Protein AF-A0A9W3CQQ5-F1 (afdb_monomer)

Foldseek 3Di:
DDDLVDAAEEEEQDDDPCCVPPVVVVVVVVCVVVVHHYHYPVVQVPHDPVVVLVSLLSHQEYEYEDDLRCLVDLSSLVVLLSNLVCCVVVSHNYYAYEDEQHDLCCQQVVDDSSVVSLVVVVVVDDPVSSVSSNCSSNRRSVDDYHYDHDPPDD

Radius of gyration: 15.52 Å; Cα contacts (8 Å, |Δi|>4): 228; chains: 1; bounding box: 47×29×46 Å

InterPro domains:
  IPR000157 Toll/interleukin-1 receptor homology (TIR) domain [PF01582] (9-150)
  IPR000157 Toll/interleukin-1 receptor homology (TIR) domain [PS50104] (6-154)
  IPR000157 Toll/interleukin-1 receptor homology (TIR) domain [SM00255] (7-143)
  IPR035897 Toll/interleukin-1 receptor homology (TIR) domain superfamily [G3DSA:3.40.50.10140] (2-153)
  IPR035897 Toll/interleukin-1 receptor homology (TIR) domain superfamily [SSF52200] (5-145)

Secondary structure (DSSP, 8-state):
---GGGS-EEEEEE--HHIIIIIHHHHHHHHHHTT-EEEEGGGGTT--HHHHHHHHHH-SEEEEEE-GGGGG-HHHHHHHHHHHHHHHTTSSSEEEEEEESS-HHHHHHT-HHHHHHHHHHHHHS-HHHHHHHHHHHHHHHHS--EEE-PPPP-

Nearest PDB structures (foldseek):
  4c6r-assembly4_D  TM=9.022E-01  e=1.056E-13  Arabidopsis thaliana
  7xoz-assembly1_A  TM=8.843E-01  e=9.037E-12  Arabidopsis thaliana
  3jrn-assembly1_A  TM=9.337E-01  e=1.827E-10  Arabidopsis thaliana
  3ozi-assembly1_A  TM=9.040E-01  e=1.063E-10  Linum usitatissimum
  7x5l-assembly1_D  TM=8.722E-01  e=3.692E-09  Linum usitatissimum

Solvent-accessible surface area (backbone atoms only — not comparable to full-atom values): 8490 Å² total; per-residue (Å²): 134,81,73,81,88,75,50,57,35,37,28,41,48,59,44,47,70,67,43,60,74,55,54,45,56,56,52,52,48,57,41,42,75,68,59,29,46,76,46,42,62,79,80,44,76,92,57,58,73,72,56,57,54,46,50,52,61,67,10,50,35,35,39,38,43,44,33,70,46,29,75,77,35,72,62,54,40,53,50,39,36,50,51,46,52,30,47,76,65,67,53,22,80,47,62,41,30,31,26,44,71,42,58,65,64,26,53,43,69,51,30,71,77,47,13,56,55,49,52,57,50,54,78,74,46,58,68,71,58,49,51,45,36,55,51,22,44,30,56,52,56,68,43,75,60,49,75,45,70,78,76,82,80,129

Sequence (154 aa):
MGNSKNRPQVFINFRGKDERQKLLPHLKHHLKDRNTNVFTDDDAVGEPLKNLFKHIRRSRIVIVIFSINYLESEWCLDELVEIRKCLETEKIDFAIPIFYKVKTSHVKQQSGNFGKKFVALQKKHRSSRIRRWKKALRYVAKSIGLTYKKRRSW

Mean predicted aligned error: 6.1 Å

Organism: Raphanus sativus (NCBI:txid3726)

pLDDT: mean 86.0, std 14.25, range [38.31, 98.25]

Structure (mmCIF, N/CA/C/O backbone):
data_AF-A0A9W3CQQ5-F1
#
_entry.id   AF-A0A9W3CQQ5-F1
#
loop_
_atom_site.group_PDB
_atom_site.id
_atom_site.type_symbol
_atom_site.label_atom_id
_atom_site.label_alt_id
_atom_site.label_comp_id
_atom_site.label_asym_id
_atom_site.label_entity_id
_atom_site.label_seq_id
_atom_site.pdbx_PDB_ins_code
_atom_site.Cartn_x
_atom_site.Cartn_y
_atom_site.Cartn_z
_atom_site.occupancy
_atom_site.B_iso_or_equiv
_atom_site.auth_seq_id
_atom_site.auth_comp_id
_atom_site.auth_asym_id
_atom_site.auth_atom_id
_atom_site.pdbx_PDB_model_num
ATOM 1 N N . MET A 1 1 ? 14.245 -18.730 -26.984 1.00 38.31 1 MET A N 1
ATOM 2 C CA . MET A 1 1 ? 14.087 -18.346 -25.560 1.00 38.31 1 MET A CA 1
ATOM 3 C C . MET A 1 1 ? 14.404 -16.863 -25.396 1.00 38.31 1 MET A C 1
ATOM 5 O O . MET A 1 1 ? 15.525 -16.462 -25.668 1.00 38.31 1 MET A O 1
ATOM 9 N N . GLY A 1 2 ? 13.418 -16.031 -25.043 1.00 44.31 2 GLY A N 1
ATOM 10 C CA . GLY A 1 2 ? 13.597 -14.575 -24.940 1.00 44.31 2 GLY A CA 1
ATOM 11 C C . GLY A 1 2 ? 14.375 -14.163 -23.686 1.00 44.31 2 GLY A C 1
ATOM 12 O O . GLY A 1 2 ? 14.050 -14.607 -22.587 1.00 44.31 2 GLY A O 1
ATOM 13 N N . ASN A 1 3 ? 15.381 -13.309 -23.868 1.00 44.09 3 ASN A N 1
ATOM 14 C CA . ASN A 1 3 ? 16.290 -12.814 -22.835 1.00 44.09 3 ASN A CA 1
ATOM 15 C C . ASN A 1 3 ? 15.508 -12.190 -21.653 1.00 44.09 3 ASN A C 1
ATOM 17 O O . ASN A 1 3 ? 14.777 -11.213 -21.821 1.00 44.09 3 ASN A O 1
ATOM 21 N N . SER A 1 4 ? 15.638 -12.755 -20.449 1.00 55.34 4 SER A N 1
ATOM 22 C CA . SER A 1 4 ? 14.871 -12.359 -19.251 1.00 55.34 4 SER A CA 1
ATOM 23 C C . SER A 1 4 ? 15.220 -10.963 -18.712 1.00 55.34 4 SER A C 1
ATOM 25 O O . SER A 1 4 ? 14.518 -10.452 -17.839 1.00 55.34 4 SER A O 1
ATOM 27 N N . LYS A 1 5 ? 16.278 -10.329 -19.239 1.00 56.03 5 LYS A N 1
ATOM 28 C CA . LYS A 1 5 ? 16.828 -9.053 -18.753 1.00 56.03 5 LYS A CA 1
ATOM 29 C C . LYS A 1 5 ? 16.043 -7.792 -19.159 1.00 56.03 5 LYS A C 1
ATOM 31 O O . LYS A 1 5 ? 16.263 -6.767 -18.525 1.00 56.03 5 LYS A O 1
ATOM 36 N N . ASN A 1 6 ? 15.106 -7.861 -20.116 1.00 65.50 6 ASN A N 1
ATOM 37 C CA . ASN A 1 6 ? 14.394 -6.677 -20.648 1.00 65.50 6 ASN A CA 1
ATOM 38 C C . ASN A 1 6 ? 12.867 -6.667 -20.434 1.00 65.50 6 ASN A C 1
ATOM 40 O O . ASN A 1 6 ? 12.177 -5.809 -20.981 1.00 65.50 6 ASN A O 1
ATOM 44 N N . ARG A 1 7 ? 12.303 -7.609 -19.669 1.00 78.25 7 ARG A N 1
ATOM 45 C CA . ARG A 1 7 ? 10.847 -7.636 -19.444 1.00 78.25 7 ARG A CA 1
ATOM 46 C C . ARG A 1 7 ? 10.425 -6.553 -18.444 1.00 78.25 7 ARG A C 1
ATOM 48 O O . ARG A 1 7 ? 11.091 -6.420 -17.413 1.00 78.25 7 ARG A O 1
ATOM 55 N N . PRO A 1 8 ? 9.312 -5.831 -18.686 1.00 82.88 8 PRO A N 1
ATOM 56 C CA . PRO A 1 8 ? 8.745 -4.920 -17.700 1.00 82.88 8 PRO A CA 1
ATOM 57 C C . PRO A 1 8 ? 8.511 -5.641 -16.374 1.00 82.88 8 PRO A C 1
ATOM 59 O O . PRO A 1 8 ? 8.085 -6.797 -16.357 1.00 82.88 8 PRO A O 1
ATOM 62 N N . GLN A 1 9 ? 8.803 -4.961 -15.268 1.00 88.81 9 GLN A N 1
ATOM 63 C CA . GLN A 1 9 ? 8.639 -5.508 -13.928 1.00 88.81 9 GLN A CA 1
ATOM 64 C C . GLN A 1 9 ? 7.515 -4.781 -13.188 1.00 88.81 9 GLN A C 1
ATOM 66 O O . GLN A 1 9 ? 7.525 -3.551 -13.088 1.00 88.81 9 GLN A O 1
ATOM 71 N N . VAL A 1 10 ? 6.581 -5.562 -12.646 1.00 91.56 10 VAL A N 1
ATOM 72 C CA . VAL A 1 10 ? 5.494 -5.102 -11.779 1.00 91.56 10 VAL A CA 1
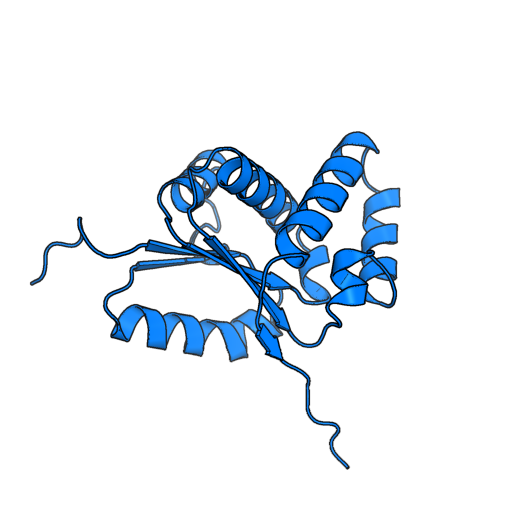ATOM 73 C C . VAL A 1 10 ? 5.677 -5.694 -10.388 1.00 91.56 10 VAL A C 1
ATOM 75 O O . VAL A 1 10 ? 5.825 -6.909 -10.233 1.00 91.56 10 VAL A O 1
ATOM 78 N N . PHE A 1 11 ? 5.615 -4.835 -9.373 1.00 91.81 11 PHE A N 1
ATOM 79 C CA . PHE A 1 11 ? 5.513 -5.261 -7.981 1.00 91.81 11 PHE A CA 1
ATOM 80 C C . PHE A 1 11 ? 4.053 -5.226 -7.531 1.00 91.81 11 PHE A C 1
ATOM 82 O O . PHE A 1 11 ? 3.368 -4.232 -7.765 1.00 91.81 11 PHE A O 1
ATOM 89 N N . ILE A 1 12 ? 3.569 -6.281 -6.878 1.00 92.38 12 ILE A N 1
ATOM 90 C CA . ILE A 1 12 ? 2.225 -6.327 -6.296 1.00 92.38 12 ILE A CA 1
ATOM 91 C C . ILE A 1 12 ? 2.344 -6.399 -4.777 1.00 92.38 12 ILE A C 1
ATOM 93 O O . ILE A 1 12 ? 2.713 -7.426 -4.208 1.00 92.38 12 ILE A O 1
ATOM 97 N N . ASN A 1 13 ? 1.971 -5.302 -4.132 1.00 92.38 13 ASN A N 1
ATOM 98 C CA . ASN A 1 13 ? 1.911 -5.166 -2.686 1.00 92.38 13 ASN A CA 1
ATOM 99 C C . ASN A 1 13 ? 0.476 -5.415 -2.207 1.00 92.38 13 ASN A C 1
ATOM 101 O O . ASN A 1 13 ? -0.464 -4.727 -2.618 1.00 92.38 13 ASN A O 1
ATOM 105 N N . PHE A 1 14 ? 0.289 -6.421 -1.360 1.00 91.06 14 PHE A N 1
ATOM 106 C CA . PHE A 1 14 ? -1.037 -6.869 -0.952 1.00 91.06 14 PHE A CA 1
ATOM 107 C C . PHE A 1 14 ? -0.973 -7.707 0.326 1.00 91.06 14 PHE A C 1
ATOM 109 O O . PHE A 1 14 ? 0.069 -8.243 0.684 1.00 91.06 14 PHE A O 1
ATOM 116 N N . ARG A 1 15 ? -2.121 -7.887 0.983 1.00 88.25 15 ARG A N 1
ATOM 117 C CA . ARG A 1 15 ? -2.263 -8.830 2.094 1.00 88.25 15 ARG A CA 1
ATOM 118 C C . ARG A 1 15 ? -3.659 -9.425 2.116 1.00 88.25 15 ARG A C 1
ATOM 120 O O . ARG A 1 15 ? -4.638 -8.737 1.843 1.00 88.25 15 ARG A O 1
ATOM 127 N N . GLY A 1 16 ? -3.719 -10.673 2.567 1.00 81.50 16 GLY A N 1
ATOM 128 C CA . GLY A 1 16 ? -4.948 -11.368 2.928 1.00 81.50 16 GLY A CA 1
ATOM 129 C C . GLY A 1 16 ? -5.172 -12.632 2.103 1.00 81.50 16 GLY A C 1
ATOM 130 O O . GLY A 1 16 ? -4.717 -12.759 0.968 1.00 81.50 16 GLY A O 1
ATOM 131 N N . LYS A 1 17 ? -5.812 -13.627 2.722 1.00 76.50 17 LYS A N 1
ATOM 132 C CA . LYS A 1 17 ? -6.031 -14.955 2.123 1.00 76.50 17 LYS A CA 1
ATOM 133 C C . LYS A 1 17 ? -6.964 -14.893 0.910 1.00 76.50 17 LYS A C 1
ATOM 135 O O . LYS A 1 17 ? -6.745 -15.580 -0.081 1.00 76.50 17 LYS A O 1
ATOM 140 N N . ASP A 1 18 ? -7.982 -14.044 0.990 1.00 74.12 18 ASP A N 1
ATOM 141 C CA . ASP A 1 18 ? -9.005 -13.883 -0.044 1.00 74.12 18 ASP A CA 1
ATOM 142 C C . ASP A 1 18 ? -8.401 -13.298 -1.335 1.00 74.12 18 ASP A C 1
ATOM 144 O O . ASP A 1 18 ? -8.753 -13.693 -2.444 1.00 74.12 18 ASP A O 1
ATOM 148 N N . GLU A 1 19 ? -7.452 -12.380 -1.186 1.00 78.94 19 GLU A N 1
ATOM 149 C CA . GLU A 1 19 ? -6.666 -11.773 -2.251 1.00 78.94 19 GLU A CA 1
ATOM 150 C C . GLU A 1 19 ? -5.715 -12.803 -2.871 1.00 78.94 19 GLU A C 1
ATOM 152 O O . GLU A 1 19 ? -5.693 -12.925 -4.094 1.00 78.94 19 GLU A O 1
ATOM 157 N N . ARG A 1 20 ? -5.009 -13.596 -2.045 1.00 76.50 20 ARG A N 1
ATOM 158 C CA . ARG A 1 20 ? -4.105 -14.677 -2.497 1.00 76.50 20 ARG A CA 1
ATOM 159 C C . ARG A 1 20 ? -4.807 -15.749 -3.316 1.00 76.50 20 ARG A C 1
ATOM 161 O O . ARG A 1 20 ? -4.225 -16.253 -4.263 1.00 76.50 20 ARG A O 1
ATOM 168 N N . GLN A 1 21 ? -6.017 -16.135 -2.921 1.00 79.88 21 GLN A N 1
ATOM 169 C CA . GLN A 1 21 ? -6.698 -17.294 -3.503 1.00 79.88 21 GLN A CA 1
ATOM 170 C C . GLN A 1 21 ? -7.602 -16.940 -4.684 1.00 79.88 21 GLN A C 1
ATOM 172 O O . GLN A 1 21 ? -7.933 -17.822 -5.467 1.00 79.88 21 GLN A O 1
ATOM 177 N N . LYS A 1 22 ? -8.023 -15.674 -4.809 1.00 83.94 22 LYS A N 1
ATOM 178 C CA . LYS A 1 22 ? -8.985 -15.254 -5.840 1.00 83.94 22 LYS A CA 1
ATOM 179 C C . LYS A 1 22 ? -8.380 -14.229 -6.786 1.00 83.94 22 LYS A C 1
ATOM 181 O O . LYS A 1 22 ? -8.241 -14.498 -7.965 1.00 83.94 22 LYS A O 1
ATOM 186 N N . LEU A 1 23 ? -7.996 -13.054 -6.289 1.00 85.75 23 LEU A N 1
ATOM 187 C CA . LEU A 1 23 ? -7.588 -11.944 -7.158 1.00 85.75 23 LEU A CA 1
ATOM 188 C C . LEU A 1 23 ? -6.168 -12.115 -7.717 1.00 85.75 23 LEU A C 1
ATOM 190 O O . LEU A 1 23 ? -5.937 -11.938 -8.912 1.00 85.75 23 LEU A O 1
ATOM 194 N N . LEU A 1 24 ? -5.213 -12.437 -6.846 1.00 88.44 24 LEU A N 1
ATOM 195 C CA . LEU A 1 24 ? -3.796 -12.465 -7.183 1.00 88.44 24 LEU A CA 1
ATOM 196 C C . LEU A 1 24 ? -3.436 -13.508 -8.254 1.00 88.44 24 LEU A C 1
ATOM 198 O O . LEU A 1 24 ? -2.665 -13.148 -9.141 1.00 88.44 24 LEU A O 1
ATOM 202 N N . PRO A 1 25 ? -3.962 -14.751 -8.244 1.00 89.44 25 PRO A N 1
ATOM 203 C CA . PRO A 1 25 ? -3.597 -15.751 -9.245 1.00 89.44 25 PRO A CA 1
ATOM 204 C C . PRO A 1 25 ? -3.985 -15.313 -10.659 1.00 89.44 25 PRO A C 1
ATOM 206 O O . PRO A 1 25 ? -3.152 -15.374 -11.561 1.00 89.44 25 PRO A O 1
ATOM 209 N N . HIS A 1 26 ? -5.199 -14.776 -10.834 1.00 90.00 26 HIS A N 1
ATOM 210 C CA . HIS A 1 26 ? -5.651 -14.243 -12.121 1.00 90.00 26 HIS A CA 1
ATOM 211 C C . HIS A 1 26 ? -4.809 -13.040 -12.563 1.00 90.00 26 HIS A C 1
ATOM 213 O O . HIS A 1 26 ? -4.373 -12.982 -13.711 1.00 90.00 26 HIS A O 1
ATOM 219 N N . LEU A 1 27 ? -4.512 -12.110 -11.648 1.00 89.62 27 LEU A N 1
ATOM 220 C CA . LEU A 1 27 ? -3.683 -10.943 -11.957 1.00 89.62 27 LEU A CA 1
ATOM 221 C C . LEU A 1 27 ? -2.248 -11.341 -12.347 1.00 89.62 27 LEU A C 1
ATOM 223 O O . LEU A 1 27 ? -1.735 -10.860 -13.356 1.00 89.62 27 LEU A O 1
ATOM 227 N N . LYS A 1 28 ? -1.614 -12.257 -11.595 1.00 90.69 28 LYS A N 1
ATOM 228 C CA . LYS A 1 28 ? -0.284 -12.806 -11.922 1.00 90.69 28 LYS A CA 1
ATOM 229 C C . LYS A 1 28 ? -0.310 -13.502 -13.284 1.00 90.69 28 LYS A C 1
ATOM 231 O O . LYS A 1 28 ? 0.612 -13.294 -14.066 1.00 90.69 28 LYS A O 1
ATOM 236 N N . HIS A 1 29 ? -1.336 -14.306 -13.564 1.00 90.81 29 HIS A N 1
ATOM 237 C CA . HIS A 1 29 ? -1.469 -15.029 -14.828 1.00 90.81 29 HIS A CA 1
ATOM 238 C C . HIS A 1 29 ? -1.540 -14.070 -16.023 1.00 90.81 29 HIS A C 1
ATOM 240 O O . HIS A 1 29 ? -0.686 -14.146 -16.901 1.00 90.81 29 HIS A O 1
ATOM 246 N N . HIS A 1 30 ? -2.467 -13.106 -16.017 1.00 91.75 30 HIS A N 1
ATOM 247 C CA . HIS A 1 30 ? -2.631 -12.176 -17.139 1.00 91.75 30 HIS A CA 1
ATOM 248 C C . HIS A 1 30 ? -1.422 -11.259 -17.361 1.00 91.75 30 HIS A C 1
ATOM 250 O O . HIS A 1 30 ? -1.081 -10.959 -18.500 1.00 91.75 30 HIS A O 1
ATOM 256 N N . LEU A 1 31 ? -0.736 -10.825 -16.299 1.00 91.50 31 LEU A N 1
ATOM 257 C CA . LEU A 1 31 ? 0.498 -10.045 -16.447 1.00 91.50 31 LEU A CA 1
ATOM 258 C C . LEU A 1 31 ? 1.633 -10.889 -17.052 1.00 91.50 31 LEU A C 1
ATOM 260 O O . LEU A 1 31 ? 2.344 -10.423 -17.943 1.00 91.50 31 LEU A O 1
ATOM 264 N N . LYS A 1 32 ? 1.792 -12.140 -16.605 1.00 90.25 32 LYS A N 1
ATOM 265 C CA . LYS A 1 32 ? 2.813 -13.054 -17.141 1.00 90.25 32 LYS A CA 1
ATOM 266 C C . LYS A 1 32 ? 2.555 -13.419 -18.601 1.00 90.25 32 LYS A C 1
ATOM 268 O O . LYS A 1 32 ? 3.507 -13.444 -19.376 1.00 90.25 32 LYS A O 1
ATOM 273 N N . ASP A 1 33 ? 1.296 -13.640 -18.969 1.00 92.31 33 ASP A N 1
ATOM 274 C CA . ASP A 1 33 ? 0.864 -13.879 -20.353 1.00 92.31 33 ASP A CA 1
ATOM 275 C C . ASP A 1 33 ? 1.230 -12.699 -21.275 1.00 92.31 33 ASP A C 1
ATOM 277 O O . ASP A 1 33 ? 1.670 -12.868 -22.408 1.00 92.31 33 ASP A O 1
ATOM 281 N N . ARG A 1 34 ? 1.212 -11.476 -20.732 1.00 89.62 34 ARG A N 1
ATOM 282 C CA . ARG A 1 34 ? 1.701 -10.255 -21.394 1.00 89.62 34 ARG A CA 1
ATOM 283 C C . ARG A 1 34 ? 3.212 -10.024 -21.240 1.00 89.62 34 ARG A C 1
ATOM 285 O O . ARG A 1 34 ? 3.667 -8.884 -21.276 1.00 89.62 34 ARG A O 1
ATOM 292 N N . ASN A 1 35 ? 4.004 -11.082 -21.054 1.00 87.81 35 ASN A N 1
ATOM 293 C CA . ASN A 1 35 ? 5.468 -11.039 -20.914 1.00 87.81 35 ASN A CA 1
ATOM 294 C C . ASN A 1 35 ? 5.994 -10.082 -19.820 1.00 87.81 35 ASN A C 1
ATOM 296 O O . ASN A 1 35 ? 7.109 -9.568 -19.925 1.00 87.81 35 ASN A O 1
ATOM 300 N N . THR A 1 36 ? 5.228 -9.865 -18.747 1.00 88.44 36 THR A N 1
ATOM 301 C CA . THR A 1 36 ? 5.625 -9.010 -17.616 1.00 88.44 36 THR A CA 1
ATOM 302 C C . THR A 1 36 ? 6.143 -9.853 -16.451 1.00 88.44 36 THR A C 1
ATOM 304 O O . THR A 1 36 ? 5.523 -10.839 -16.047 1.00 88.44 36 THR A O 1
ATOM 307 N N . ASN A 1 37 ? 7.278 -9.454 -15.875 1.00 87.38 37 ASN A N 1
ATOM 308 C CA . ASN A 1 37 ? 7.803 -10.047 -14.650 1.00 87.38 37 ASN A CA 1
ATOM 309 C C . ASN A 1 37 ? 6.987 -9.543 -13.457 1.00 87.38 37 ASN A C 1
ATOM 311 O O . ASN A 1 37 ? 6.915 -8.339 -13.216 1.00 87.38 37 ASN A O 1
ATOM 315 N N . VAL A 1 38 ? 6.389 -10.458 -12.697 1.00 88.44 38 VAL A N 1
ATOM 316 C CA . VAL A 1 38 ? 5.544 -10.118 -11.547 1.00 88.44 38 VAL A CA 1
ATOM 317 C C . VAL A 1 38 ? 6.200 -10.604 -10.269 1.00 88.44 38 VAL A C 1
ATOM 319 O O . VAL A 1 38 ? 6.416 -11.806 -10.119 1.00 88.44 38 VAL A O 1
ATOM 322 N N . PHE A 1 39 ? 6.454 -9.673 -9.355 1.00 85.75 39 PHE A N 1
ATOM 323 C CA . PHE A 1 39 ? 6.928 -9.952 -8.004 1.00 85.75 39 PHE A CA 1
ATOM 324 C C . PHE A 1 39 ? 5.853 -9.582 -6.996 1.00 85.75 39 PHE A C 1
ATOM 326 O O . PHE A 1 39 ? 5.169 -8.569 -7.147 1.00 85.75 39 PHE A O 1
ATOM 333 N N . TH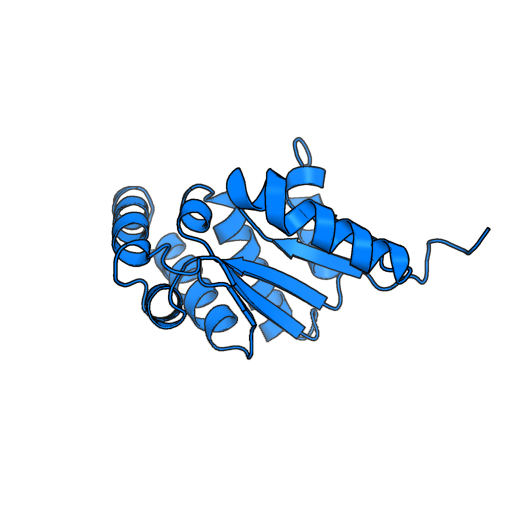R A 1 40 ? 5.697 -10.405 -5.973 1.00 79.44 40 THR A N 1
ATOM 334 C CA . THR A 1 40 ? 4.706 -10.213 -4.917 1.00 79.44 40 THR A CA 1
ATOM 335 C C . THR A 1 40 ? 5.365 -10.365 -3.551 1.00 79.44 40 THR A C 1
ATOM 337 O O . THR A 1 40 ? 6.407 -11.006 -3.453 1.00 79.44 40 THR A O 1
ATOM 340 N N . ASP A 1 41 ? 4.757 -9.801 -2.504 1.00 67.44 41 ASP A N 1
ATOM 341 C CA . ASP A 1 41 ? 5.231 -9.951 -1.111 1.00 67.44 41 ASP A CA 1
ATOM 342 C C . ASP A 1 41 ? 5.398 -11.440 -0.716 1.00 67.44 41 ASP A C 1
ATOM 344 O O . ASP A 1 41 ? 6.342 -11.828 -0.036 1.00 67.44 41 ASP A O 1
ATOM 348 N N . ASP A 1 42 ? 4.545 -12.317 -1.257 1.00 65.69 42 ASP A N 1
ATOM 349 C CA . ASP A 1 42 ? 4.593 -13.770 -1.031 1.00 65.69 42 ASP A CA 1
ATOM 350 C C . ASP A 1 42 ? 5.809 -14.458 -1.657 1.00 65.69 42 ASP A C 1
ATOM 352 O O . ASP A 1 42 ? 6.209 -15.525 -1.198 1.00 65.69 42 ASP A O 1
ATOM 356 N N . ASP A 1 43 ? 6.403 -13.859 -2.689 1.00 57.09 43 ASP A N 1
ATOM 357 C CA . ASP A 1 43 ? 7.609 -14.399 -3.317 1.00 57.09 43 ASP A CA 1
ATOM 358 C C . ASP A 1 43 ? 8.873 -14.055 -2.488 1.00 57.09 43 ASP A C 1
ATOM 360 O O . ASP A 1 43 ? 9.960 -14.508 -2.829 1.00 57.09 43 ASP A O 1
ATOM 364 N N . ALA A 1 44 ? 8.741 -13.276 -1.401 1.00 52.38 44 ALA A N 1
ATOM 365 C CA . ALA A 1 44 ? 9.837 -12.823 -0.537 1.00 52.38 44 ALA A CA 1
ATOM 366 C C . ALA A 1 44 ? 9.815 -13.428 0.882 1.00 52.38 44 ALA A C 1
ATOM 368 O O . ALA A 1 44 ? 10.535 -12.962 1.771 1.00 52.38 44 ALA A O 1
ATOM 369 N N . VAL A 1 45 ? 9.003 -14.466 1.125 1.00 51.56 45 VAL A N 1
ATOM 370 C CA . VAL A 1 45 ? 8.967 -15.178 2.414 1.00 51.56 45 VAL A CA 1
ATOM 371 C C . VAL A 1 45 ? 10.357 -15.750 2.724 1.00 51.56 45 VAL A C 1
ATOM 373 O O . VAL A 1 45 ? 10.829 -16.652 2.041 1.00 51.56 45 VAL A O 1
ATOM 376 N N . GLY A 1 46 ? 11.005 -15.223 3.768 1.00 50.97 46 GLY A N 1
ATOM 377 C CA . GLY A 1 46 ? 12.353 -15.627 4.188 1.00 50.97 46 GLY A CA 1
ATOM 378 C C . GLY A 1 46 ? 13.494 -14.771 3.625 1.00 50.97 46 GLY A C 1
ATOM 379 O O . GLY A 1 46 ? 14.642 -14.979 4.013 1.00 50.97 46 GLY A O 1
ATOM 380 N N . GLU A 1 47 ? 13.212 -13.785 2.766 1.00 55.78 47 GLU A N 1
ATOM 381 C CA . GLU A 1 47 ? 14.244 -12.881 2.258 1.00 55.78 47 GLU A CA 1
ATOM 382 C C . GLU A 1 47 ? 14.507 -11.682 3.191 1.00 55.78 47 GLU A C 1
ATOM 384 O O . GLU A 1 47 ? 13.586 -11.139 3.812 1.00 55.78 47 GLU A O 1
ATOM 389 N N . PRO A 1 48 ? 15.760 -11.190 3.271 1.00 58.41 48 PRO A N 1
ATOM 390 C CA . PRO A 1 48 ? 16.069 -9.959 3.987 1.00 58.41 48 PRO A CA 1
ATOM 391 C C . PRO A 1 48 ? 15.269 -8.766 3.441 1.00 58.41 48 PRO A C 1
ATOM 393 O O . PRO A 1 48 ? 15.175 -8.579 2.228 1.00 58.41 48 PRO A O 1
ATOM 396 N N . LEU A 1 49 ? 14.815 -7.865 4.325 1.00 59.31 49 LEU A N 1
ATOM 397 C CA . LEU A 1 49 ? 14.105 -6.608 3.990 1.00 59.31 49 LEU A CA 1
ATOM 398 C C . LEU A 1 49 ? 14.776 -5.819 2.840 1.00 59.31 49 LEU A C 1
ATOM 400 O O . LEU A 1 49 ? 14.124 -5.163 2.027 1.00 59.31 49 LEU A O 1
ATOM 404 N N . LYS A 1 50 ? 16.109 -5.907 2.755 1.00 60.84 50 LYS A N 1
ATOM 405 C CA . LYS A 1 50 ? 16.937 -5.248 1.739 1.00 60.84 50 LYS A CA 1
ATOM 406 C C . LYS A 1 50 ? 16.647 -5.742 0.313 1.00 60.84 50 LYS A C 1
ATOM 408 O O . LYS A 1 50 ? 16.718 -4.944 -0.623 1.00 60.84 50 LYS A O 1
ATOM 413 N N . ASN A 1 51 ? 16.295 -7.015 0.144 1.00 65.31 51 ASN A N 1
ATOM 414 C CA . ASN A 1 51 ? 15.976 -7.590 -1.160 1.00 65.31 51 ASN A CA 1
ATOM 415 C C . ASN A 1 51 ? 14.570 -7.207 -1.621 1.00 65.31 51 ASN A C 1
ATOM 417 O O . ASN A 1 51 ? 14.359 -6.928 -2.798 1.00 65.31 51 ASN A O 1
ATOM 421 N N . LEU A 1 52 ? 13.620 -7.059 -0.703 1.00 66.94 52 LEU A N 1
ATOM 422 C CA . LEU A 1 52 ? 12.264 -6.670 -1.073 1.00 66.94 52 LEU A CA 1
ATOM 423 C C . LEU A 1 52 ? 12.185 -5.228 -1.588 1.00 66.94 52 LEU A C 1
ATOM 425 O O . LEU A 1 52 ? 11.595 -4.955 -2.636 1.00 66.94 52 LEU A O 1
ATOM 429 N N . PHE A 1 53 ? 12.899 -4.305 -0.937 1.00 72.38 53 PHE A N 1
ATOM 430 C CA . PHE A 1 53 ? 13.047 -2.945 -1.461 1.00 72.38 53 PHE A CA 1
ATOM 431 C C . PHE A 1 53 ? 13.787 -2.909 -2.802 1.00 72.38 53 PHE A C 1
ATOM 433 O O . PHE A 1 53 ? 13.546 -2.009 -3.605 1.00 72.38 53 PHE A O 1
ATOM 440 N N . LYS A 1 54 ? 14.646 -3.894 -3.097 1.00 77.56 54 LYS A N 1
ATOM 441 C CA . LYS A 1 54 ? 15.269 -4.034 -4.420 1.00 77.56 54 LYS A CA 1
ATOM 442 C C . LYS A 1 54 ? 14.224 -4.365 -5.487 1.00 77.56 54 LYS A C 1
ATOM 444 O O . LYS A 1 54 ? 14.284 -3.779 -6.562 1.00 77.56 54 LYS A O 1
ATOM 449 N N . HIS A 1 55 ? 13.256 -5.238 -5.207 1.00 79.44 55 HIS A N 1
ATOM 450 C CA . HIS A 1 55 ? 12.177 -5.534 -6.157 1.00 79.44 55 HIS A CA 1
ATOM 451 C C . HIS A 1 55 ? 11.271 -4.326 -6.393 1.00 79.44 55 HIS A C 1
ATOM 453 O O . HIS A 1 55 ? 10.984 -4.005 -7.545 1.00 79.44 55 HIS A O 1
ATOM 459 N N . ILE A 1 56 ? 10.909 -3.591 -5.340 1.00 80.56 56 ILE A N 1
ATOM 460 C CA . ILE A 1 56 ? 10.150 -2.339 -5.474 1.00 80.56 56 ILE A CA 1
ATOM 461 C C . ILE A 1 56 ? 10.914 -1.340 -6.355 1.00 80.56 56 ILE A C 1
ATOM 463 O O . ILE A 1 56 ? 10.370 -0.855 -7.340 1.00 80.56 56 ILE A O 1
ATOM 467 N N . ARG A 1 57 ? 12.201 -1.103 -6.073 1.00 79.25 57 ARG A N 1
ATOM 468 C CA . ARG A 1 57 ? 13.037 -0.132 -6.809 1.00 79.25 57 ARG A CA 1
ATOM 469 C C . ARG A 1 57 ? 13.372 -0.534 -8.246 1.00 79.25 57 ARG A C 1
ATOM 471 O O . ARG A 1 57 ? 13.755 0.322 -9.030 1.00 79.25 57 ARG A O 1
ATOM 478 N N . ARG A 1 58 ? 13.290 -1.822 -8.589 1.00 83.44 58 ARG A N 1
ATOM 479 C CA . ARG A 1 58 ? 13.470 -2.312 -9.969 1.00 83.44 58 ARG A CA 1
ATOM 480 C C . ARG A 1 58 ? 12.167 -2.317 -10.764 1.00 83.44 58 ARG A C 1
ATOM 482 O O . ARG A 1 58 ? 12.199 -2.551 -11.968 1.00 83.44 58 ARG A O 1
ATOM 489 N N . SER A 1 59 ? 11.035 -2.095 -10.101 1.00 85.69 59 SER A N 1
ATOM 490 C CA . SER A 1 59 ? 9.729 -2.057 -10.748 1.00 85.69 59 SER A CA 1
ATOM 491 C C . SER A 1 59 ? 9.413 -0.635 -11.177 1.00 85.69 59 SER A C 1
ATOM 493 O O . SER A 1 59 ? 9.461 0.284 -10.369 1.00 85.69 59 SER A O 1
ATOM 495 N N . ARG A 1 60 ? 9.039 -0.463 -12.444 1.00 86.06 60 ARG A N 1
ATOM 496 C CA . ARG A 1 60 ? 8.555 0.825 -12.961 1.00 86.06 60 ARG A CA 1
ATOM 497 C C . ARG A 1 60 ? 7.100 1.090 -12.569 1.00 86.06 60 ARG A C 1
ATOM 499 O O . ARG A 1 60 ? 6.688 2.237 -12.428 1.00 86.06 60 ARG A O 1
ATOM 506 N N . ILE A 1 61 ? 6.334 0.016 -12.355 1.00 90.69 61 ILE A N 1
ATOM 507 C CA . ILE A 1 61 ? 4.918 0.055 -11.987 1.00 90.69 61 ILE A CA 1
ATOM 508 C C . ILE A 1 61 ? 4.700 -0.784 -10.730 1.00 90.69 61 ILE A C 1
ATOM 510 O O . ILE A 1 61 ? 5.197 -1.908 -10.618 1.00 90.69 61 ILE A O 1
ATOM 514 N N . VAL A 1 62 ? 3.908 -0.255 -9.800 1.00 93.50 62 VAL A N 1
ATOM 515 C CA . VAL A 1 62 ? 3.493 -0.977 -8.594 1.00 93.50 62 VAL A CA 1
ATOM 516 C C . VAL A 1 62 ? 1.977 -1.056 -8.507 1.00 93.50 62 VAL A C 1
ATOM 518 O O . VAL A 1 62 ? 1.281 -0.058 -8.656 1.00 93.50 62 VAL A O 1
ATOM 521 N N . ILE A 1 63 ? 1.450 -2.240 -8.219 1.00 94.81 63 ILE A N 1
ATOM 522 C CA . ILE A 1 63 ? 0.039 -2.449 -7.902 1.00 94.81 63 ILE A CA 1
ATOM 523 C C . ILE A 1 63 ? -0.089 -2.575 -6.387 1.00 94.81 63 ILE A C 1
ATOM 525 O O . ILE A 1 63 ? 0.571 -3.408 -5.770 1.00 94.81 63 ILE A O 1
ATOM 529 N N . VAL A 1 64 ? -0.956 -1.763 -5.783 1.00 95.50 64 VAL A N 1
ATOM 530 C CA . VAL A 1 64 ? -1.223 -1.804 -4.338 1.00 95.50 64 VAL A CA 1
ATOM 531 C C . VAL A 1 64 ? -2.659 -2.242 -4.109 1.00 95.50 64 VAL A C 1
ATOM 533 O O . VAL A 1 64 ? -3.590 -1.497 -4.401 1.00 95.50 64 VAL A O 1
ATOM 536 N N . ILE A 1 65 ? -2.860 -3.444 -3.578 1.00 95.38 65 ILE A N 1
ATOM 537 C CA . ILE A 1 65 ? -4.198 -3.992 -3.339 1.00 95.38 65 ILE A CA 1
ATOM 538 C C . ILE A 1 65 ? -4.617 -3.671 -1.906 1.00 95.38 65 ILE A C 1
ATOM 540 O O . ILE A 1 65 ? -4.276 -4.382 -0.961 1.00 95.38 65 ILE A O 1
ATOM 544 N N . PHE A 1 66 ? -5.392 -2.603 -1.741 1.00 95.62 66 PHE A N 1
ATOM 545 C CA . PHE A 1 66 ? -5.982 -2.241 -0.462 1.00 95.62 66 PHE A CA 1
ATOM 546 C C . PHE A 1 66 ? -7.198 -3.106 -0.151 1.00 95.62 66 PHE A C 1
ATOM 548 O O . PHE A 1 66 ? -8.182 -3.116 -0.889 1.00 95.62 66 PHE A O 1
ATOM 555 N N . SER A 1 67 ? -7.169 -3.744 1.013 1.00 93.94 67 SER A N 1
ATOM 556 C CA . SER A 1 67 ? -8.304 -4.434 1.616 1.00 93.94 67 SER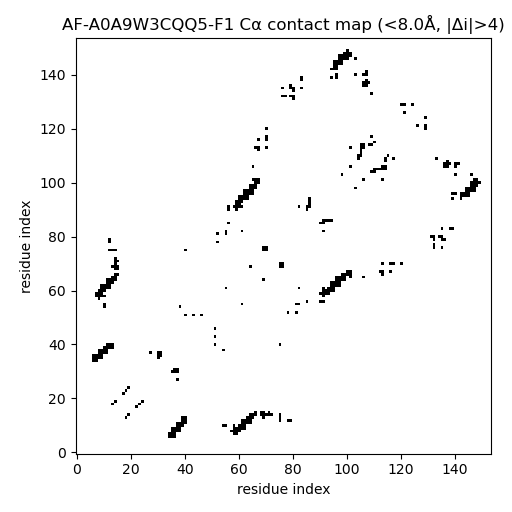 A CA 1
ATOM 557 C C . SER A 1 67 ? -8.324 -4.210 3.126 1.00 93.94 67 SER A C 1
ATOM 559 O O . SER A 1 67 ? -7.417 -3.604 3.694 1.00 93.94 67 SER A O 1
ATOM 561 N N . ILE A 1 68 ? -9.351 -4.708 3.813 1.00 91.94 68 ILE A N 1
ATOM 562 C CA . ILE A 1 68 ? -9.385 -4.671 5.283 1.00 91.94 68 ILE A CA 1
ATOM 563 C C . ILE A 1 68 ? -8.216 -5.470 5.894 1.00 91.94 68 ILE A C 1
ATOM 565 O O . ILE A 1 68 ? -7.731 -5.114 6.966 1.00 91.94 68 ILE A O 1
ATOM 569 N N . ASN A 1 69 ? -7.734 -6.515 5.220 1.00 90.62 69 ASN A N 1
ATOM 570 C CA . ASN A 1 69 ? -6.647 -7.367 5.715 1.00 90.62 69 ASN A CA 1
ATOM 571 C C . ASN A 1 69 ? -5.261 -6.789 5.417 1.00 90.62 69 ASN A C 1
ATOM 573 O O . ASN A 1 69 ? -4.275 -7.225 6.001 1.00 90.62 69 ASN A O 1
ATOM 577 N N . TYR A 1 70 ? -5.185 -5.748 4.586 1.00 92.25 70 TYR A N 1
ATOM 578 C CA . TYR A 1 70 ? -3.963 -4.979 4.350 1.00 92.25 70 TYR A CA 1
ATOM 579 C C . TYR A 1 70 ? -3.284 -4.514 5.646 1.00 92.25 70 TYR A C 1
ATOM 581 O O . TYR A 1 70 ? -2.066 -4.551 5.774 1.00 92.25 70 TYR A O 1
ATOM 589 N N . LEU A 1 71 ? -4.085 -4.139 6.645 1.00 92.38 71 LEU A N 1
ATOM 590 C CA . LEU A 1 71 ? -3.613 -3.655 7.944 1.00 92.38 71 LEU A CA 1
ATOM 591 C C . LEU A 1 71 ? -3.153 -4.760 8.910 1.00 92.38 71 LEU A C 1
ATOM 593 O O . LEU A 1 71 ? -2.740 -4.450 10.022 1.00 92.38 71 LEU A O 1
ATOM 597 N N . GLU A 1 72 ? -3.237 -6.034 8.524 1.00 88.75 72 GLU A N 1
ATOM 598 C CA . GLU A 1 72 ? -2.762 -7.164 9.341 1.00 88.75 72 GLU A CA 1
ATOM 599 C C . GLU A 1 72 ? -1.263 -7.424 9.172 1.00 88.75 72 GLU A C 1
ATOM 601 O O . GLU A 1 72 ? -0.696 -8.243 9.889 1.00 88.75 72 GLU A O 1
ATOM 606 N N . SER A 1 73 ? -0.625 -6.752 8.213 1.00 87.06 73 SER A N 1
ATOM 607 C CA . SER A 1 73 ? 0.798 -6.881 7.927 1.00 87.06 73 SER A CA 1
ATOM 608 C C . SER A 1 73 ? 1.477 -5.529 8.097 1.00 87.06 73 SER A C 1
ATOM 610 O O . SER A 1 73 ? 1.364 -4.647 7.244 1.00 87.06 73 SER A O 1
ATOM 612 N N . GLU A 1 74 ? 2.207 -5.364 9.202 1.00 88.94 74 GLU A N 1
ATOM 613 C CA . GLU A 1 74 ? 3.099 -4.211 9.392 1.00 88.94 74 GLU A CA 1
ATOM 614 C C . GLU A 1 74 ? 4.115 -4.102 8.254 1.00 88.94 74 GLU A C 1
ATOM 616 O O . GLU A 1 74 ? 4.482 -3.003 7.843 1.00 88.94 74 GLU A O 1
ATOM 621 N N . TRP A 1 75 ? 4.511 -5.255 7.719 1.00 85.56 75 TRP A N 1
ATOM 622 C CA . TRP A 1 75 ? 5.396 -5.366 6.579 1.00 85.56 75 TRP A CA 1
ATOM 623 C C . TRP A 1 75 ? 4.794 -4.718 5.330 1.00 85.56 75 TRP A C 1
ATOM 625 O O . TRP A 1 75 ? 5.408 -3.811 4.777 1.00 85.56 75 TRP A O 1
ATOM 635 N N . CYS A 1 76 ? 3.540 -5.036 4.976 1.00 89.06 76 CYS A N 1
ATOM 636 C CA . CYS A 1 76 ? 2.870 -4.398 3.836 1.00 89.06 76 CYS A CA 1
ATOM 637 C C . CYS A 1 76 ? 2.779 -2.873 3.987 1.00 89.06 76 CYS A C 1
ATOM 639 O O . CYS A 1 76 ? 2.842 -2.140 3.000 1.00 89.06 76 CYS A O 1
ATOM 641 N N . LEU A 1 77 ? 2.660 -2.375 5.220 1.00 93.38 77 LEU A N 1
ATOM 642 C CA . LEU A 1 77 ? 2.633 -0.942 5.507 1.00 93.38 77 LEU A CA 1
ATOM 643 C C . LEU A 1 77 ? 4.015 -0.286 5.396 1.00 93.38 77 LEU A C 1
ATOM 645 O O . LEU A 1 77 ? 4.109 0.865 4.962 1.00 93.38 77 LEU A O 1
ATOM 649 N N . ASP A 1 78 ? 5.083 -0.985 5.775 1.00 91.50 78 ASP A N 1
ATOM 650 C CA . ASP A 1 78 ? 6.454 -0.512 5.582 1.00 91.50 78 ASP A CA 1
ATOM 651 C C . ASP A 1 78 ? 6.854 -0.527 4.098 1.00 91.50 78 ASP A C 1
ATOM 653 O O . ASP A 1 78 ? 7.461 0.439 3.626 1.00 91.50 78 ASP A O 1
ATOM 657 N N . GLU A 1 79 ? 6.422 -1.530 3.331 1.00 90.44 79 GLU A N 1
ATOM 658 C CA . GLU A 1 79 ? 6.532 -1.539 1.867 1.00 90.44 79 GLU A CA 1
ATOM 659 C C . GLU A 1 79 ? 5.819 -0.338 1.247 1.00 90.44 79 GLU A C 1
ATOM 661 O O . GLU A 1 79 ? 6.394 0.366 0.418 1.00 90.44 79 GLU A O 1
ATOM 666 N N . LEU A 1 80 ? 4.597 -0.030 1.695 1.00 95.25 80 LEU A N 1
ATOM 667 C CA . LEU A 1 80 ? 3.852 1.134 1.216 1.00 95.25 80 LEU A CA 1
ATOM 668 C C . LEU A 1 80 ? 4.592 2.450 1.474 1.00 95.25 80 LEU A C 1
ATOM 670 O O . LEU A 1 80 ? 4.520 3.384 0.672 1.00 95.25 80 LEU A O 1
ATOM 674 N N . VAL A 1 81 ? 5.305 2.542 2.600 1.00 95.75 81 VAL A N 1
ATOM 675 C CA . VAL A 1 81 ? 6.145 3.704 2.912 1.00 95.75 81 VAL A CA 1
ATOM 676 C C . VAL A 1 81 ? 7.300 3.824 1.925 1.00 95.75 81 VAL A C 1
ATOM 678 O O . VAL A 1 81 ? 7.599 4.947 1.515 1.00 95.75 81 VAL A O 1
ATOM 681 N N . GLU A 1 82 ? 7.932 2.716 1.539 1.00 93.00 82 GLU A N 1
ATOM 682 C CA . GLU A 1 82 ? 8.996 2.726 0.531 1.00 93.00 82 GLU A CA 1
ATOM 683 C C . GLU A 1 82 ? 8.454 3.026 -0.870 1.00 93.00 82 GLU A C 1
ATOM 685 O O . GLU A 1 82 ? 9.037 3.849 -1.572 1.00 93.00 82 GLU A O 1
ATOM 690 N N . ILE A 1 83 ? 7.305 2.455 -1.244 1.00 94.25 83 ILE A N 1
ATOM 691 C CA . ILE A 1 83 ? 6.612 2.761 -2.503 1.00 94.25 83 ILE A CA 1
ATOM 692 C 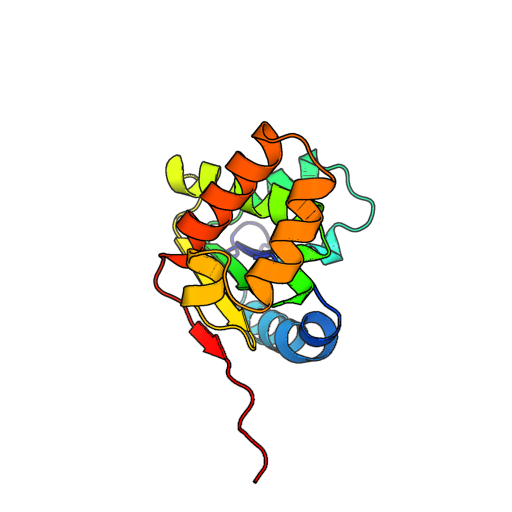C . ILE A 1 83 ? 6.333 4.262 -2.589 1.00 94.25 83 ILE A C 1
ATOM 694 O O . ILE A 1 83 ? 6.696 4.888 -3.580 1.00 94.25 83 ILE A O 1
ATOM 698 N N . ARG A 1 84 ? 5.776 4.875 -1.530 1.00 96.06 84 ARG A N 1
ATOM 699 C CA . ARG A 1 84 ? 5.572 6.332 -1.492 1.00 96.06 84 ARG A CA 1
ATOM 700 C C . ARG A 1 84 ? 6.879 7.088 -1.731 1.00 96.06 84 ARG A C 1
ATOM 702 O O . ARG A 1 84 ? 6.890 8.005 -2.537 1.00 96.06 84 ARG A O 1
ATOM 709 N N . LYS A 1 85 ? 7.967 6.727 -1.041 1.00 94.62 85 LYS A N 1
ATOM 710 C CA . LYS A 1 85 ? 9.262 7.407 -1.223 1.00 94.62 85 LYS A CA 1
ATOM 711 C C . LYS A 1 85 ? 9.787 7.264 -2.650 1.00 94.62 85 LYS A C 1
ATOM 713 O O . LYS A 1 85 ? 10.351 8.209 -3.183 1.00 94.62 85 LYS A O 1
ATOM 718 N N . CYS A 1 86 ? 9.636 6.090 -3.254 1.00 93.00 86 CYS A N 1
ATOM 719 C CA . CYS A 1 86 ? 10.097 5.843 -4.615 1.00 93.00 86 CYS A CA 1
ATOM 720 C C . CYS A 1 86 ? 9.259 6.608 -5.649 1.00 93.00 86 CYS A C 1
ATOM 722 O O . CYS A 1 86 ? 9.838 7.116 -6.598 1.00 93.00 86 CYS A O 1
ATOM 724 N N . LEU A 1 87 ? 7.948 6.765 -5.432 1.00 93.50 87 LEU A N 1
ATOM 725 C CA . LEU A 1 87 ? 7.099 7.657 -6.235 1.00 93.50 87 LEU A CA 1
ATOM 726 C C . LEU A 1 87 ? 7.513 9.128 -6.070 1.00 93.50 87 LEU A C 1
ATOM 728 O O . LEU A 1 87 ? 7.675 9.834 -7.052 1.00 93.50 87 LEU A O 1
ATOM 732 N N . GLU A 1 88 ? 7.743 9.581 -4.832 1.00 94.12 88 GLU A N 1
ATOM 733 C CA . GLU A 1 88 ? 8.179 10.958 -4.531 1.00 94.12 88 GLU A CA 1
ATOM 734 C C . GLU A 1 88 ? 9.573 11.291 -5.090 1.00 94.12 88 GLU A C 1
ATOM 736 O O . GLU A 1 88 ? 9.905 12.461 -5.230 1.00 94.12 88 GLU A O 1
ATOM 741 N N . THR A 1 89 ? 10.395 10.276 -5.373 1.00 93.19 89 THR A N 1
ATOM 742 C CA . THR A 1 89 ? 11.753 10.426 -5.928 1.00 93.19 89 THR A CA 1
ATOM 743 C C . THR A 1 89 ? 11.857 9.949 -7.375 1.00 93.19 89 THR A C 1
ATOM 745 O O . THR A 1 89 ? 12.967 9.724 -7.847 1.00 93.19 89 THR A O 1
ATOM 748 N N . GLU A 1 90 ? 10.718 9.745 -8.048 1.00 88.56 90 GLU A N 1
ATOM 749 C CA . GLU A 1 90 ? 10.630 9.358 -9.467 1.00 88.56 90 GLU A CA 1
ATOM 750 C C . GLU A 1 90 ? 11.393 8.064 -9.822 1.00 88.56 90 GLU A C 1
ATOM 752 O O . GLU A 1 90 ? 11.761 7.814 -10.965 1.00 88.56 90 GLU A O 1
ATOM 757 N N . LYS A 1 91 ? 11.613 7.188 -8.834 1.00 87.38 91 LYS A N 1
ATOM 758 C CA . LYS A 1 91 ? 12.197 5.847 -9.033 1.00 87.38 91 LYS A CA 1
ATOM 759 C C . LYS A 1 91 ? 11.165 4.820 -9.497 1.00 87.38 91 LYS A C 1
ATOM 761 O O . LYS A 1 91 ? 11.538 3.773 -10.015 1.00 87.38 91 LYS A O 1
ATOM 766 N N . ILE A 1 92 ? 9.887 5.095 -9.244 1.00 90.69 92 ILE A N 1
ATOM 767 C CA . ILE A 1 92 ? 8.727 4.352 -9.746 1.00 90.69 92 ILE A CA 1
ATOM 768 C C . ILE A 1 92 ? 7.901 5.359 -10.533 1.00 90.69 92 ILE A C 1
ATOM 770 O O . ILE A 1 92 ? 7.599 6.424 -9.998 1.00 90.69 92 ILE A O 1
ATOM 774 N N . ASP A 1 93 ? 7.494 5.007 -11.751 1.00 89.12 93 ASP A N 1
ATOM 775 C CA . ASP A 1 93 ? 6.704 5.913 -12.585 1.00 89.12 93 ASP A CA 1
ATOM 776 C C . ASP A 1 93 ? 5.272 6.026 -12.048 1.00 89.12 93 ASP A C 1
ATOM 778 O O . ASP A 1 93 ? 4.732 7.119 -11.893 1.00 89.12 93 ASP A O 1
ATOM 782 N N . PHE A 1 94 ? 4.643 4.884 -11.736 1.00 89.50 94 PHE A N 1
ATOM 783 C CA . PHE A 1 94 ? 3.234 4.849 -11.340 1.00 89.50 94 PHE A CA 1
ATOM 784 C C . PHE A 1 94 ? 2.926 3.791 -10.280 1.00 89.50 94 PHE A C 1
ATOM 786 O O . PHE A 1 94 ? 3.431 2.665 -10.310 1.00 89.50 94 PHE A O 1
ATOM 793 N N . ALA A 1 95 ? 1.999 4.135 -9.383 1.00 94.75 95 ALA A N 1
ATOM 794 C CA . ALA A 1 95 ? 1.326 3.180 -8.513 1.00 94.75 95 ALA A CA 1
ATOM 795 C C . ALA A 1 95 ? -0.170 3.120 -8.829 1.00 94.75 95 ALA A C 1
ATOM 797 O O . ALA A 1 95 ? -0.847 4.149 -8.854 1.00 94.75 95 ALA A O 1
ATOM 798 N N . ILE A 1 96 ? -0.682 1.904 -9.022 1.00 95.88 96 ILE A N 1
ATOM 799 C CA . ILE A 1 96 ? -2.082 1.615 -9.329 1.00 95.88 96 ILE A CA 1
ATOM 800 C C . ILE A 1 96 ? -2.737 1.015 -8.077 1.00 95.88 96 ILE A C 1
ATOM 802 O O . ILE A 1 96 ? -2.550 -0.174 -7.791 1.00 95.88 96 ILE A O 1
ATOM 806 N N . PRO A 1 97 ? -3.497 1.801 -7.294 1.00 96.81 97 PRO A N 1
ATOM 807 C CA . PRO A 1 97 ? -4.235 1.262 -6.167 1.00 96.81 97 PRO A CA 1
ATOM 808 C C . PRO A 1 97 ? -5.466 0.476 -6.640 1.00 96.81 97 PRO A C 1
ATOM 810 O O . PRO A 1 97 ? -6.286 0.967 -7.417 1.00 96.81 97 PRO A O 1
ATOM 813 N N . ILE A 1 98 ? -5.629 -0.741 -6.126 1.00 95.81 98 ILE A N 1
ATOM 814 C CA . ILE A 1 98 ? -6.830 -1.565 -6.269 1.00 95.81 98 ILE A CA 1
ATOM 815 C C . ILE A 1 98 ? -7.543 -1.600 -4.919 1.00 95.81 98 ILE A C 1
ATOM 817 O O . ILE A 1 98 ? -7.020 -2.118 -3.937 1.00 95.81 98 ILE A O 1
ATOM 821 N N . PHE A 1 99 ? -8.761 -1.074 -4.858 1.00 95.25 99 PHE A N 1
ATOM 822 C CA . PHE A 1 99 ? -9.594 -1.058 -3.659 1.00 95.25 99 PHE A CA 1
ATOM 823 C C . PHE A 1 99 ? -10.483 -2.303 -3.639 1.00 95.25 99 PHE A C 1
ATOM 825 O O . PHE A 1 99 ? -11.583 -2.318 -4.199 1.00 95.25 99 PHE A O 1
ATOM 832 N N . TYR A 1 100 ? -9.992 -3.369 -3.011 1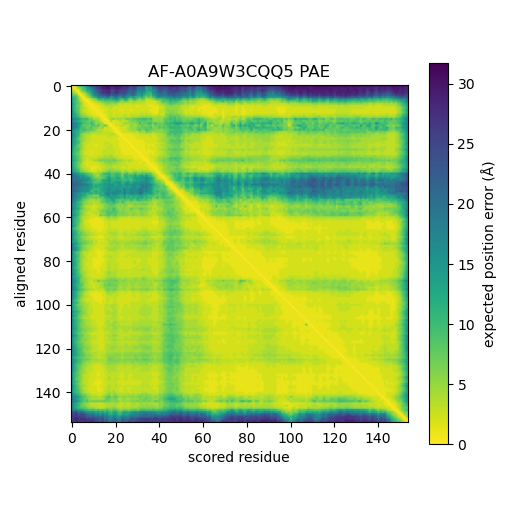.00 93.38 100 TYR A N 1
ATOM 833 C CA . TYR A 1 100 ? -10.651 -4.667 -2.952 1.00 93.38 100 TYR A CA 1
ATOM 834 C C . TYR A 1 100 ? -11.577 -4.769 -1.736 1.00 93.38 100 TYR A C 1
ATOM 836 O O . TYR A 1 100 ? -11.139 -4.842 -0.587 1.00 93.38 100 TYR A O 1
ATOM 844 N N . LYS A 1 101 ? -12.892 -4.761 -1.993 1.00 92.19 101 LYS A N 1
ATOM 845 C CA . LYS A 1 101 ? -13.964 -4.840 -0.982 1.00 92.19 101 LYS A CA 1
ATOM 846 C C . LYS A 1 101 ? -13.838 -3.784 0.131 1.00 92.19 101 LYS A C 1
ATOM 848 O O . LYS A 1 101 ? -14.312 -3.981 1.248 1.00 92.19 101 LYS A O 1
ATOM 853 N N . VAL A 1 102 ? -13.234 -2.638 -0.180 1.00 93.62 102 VAL A N 1
ATOM 854 C CA . VAL A 1 102 ? -13.067 -1.497 0.727 1.00 93.62 102 VAL A CA 1
ATOM 855 C C . VAL A 1 102 ? -13.416 -0.204 -0.006 1.00 93.62 102 VAL A C 1
ATOM 857 O O . VAL A 1 102 ? -13.205 -0.083 -1.211 1.00 93.62 102 VAL A O 1
ATOM 860 N N . LYS A 1 103 ? -13.979 0.779 0.705 1.00 94.69 103 LYS A N 1
ATOM 861 C CA . LYS A 1 103 ? -14.224 2.106 0.127 1.00 94.69 103 LYS A CA 1
ATOM 862 C C . LYS A 1 103 ? -12.908 2.878 0.026 1.00 94.69 103 LYS A C 1
ATOM 864 O O . LYS A 1 103 ? -12.154 2.945 0.995 1.00 94.69 103 LYS A O 1
ATOM 869 N N . THR A 1 104 ? -12.688 3.539 -1.106 1.00 95.50 104 THR A N 1
ATOM 870 C CA . THR A 1 104 ? -11.564 4.464 -1.333 1.00 95.50 104 THR A CA 1
ATOM 871 C C . THR A 1 104 ? -11.439 5.511 -0.225 1.00 95.50 104 THR A C 1
ATOM 873 O O . THR A 1 104 ? -10.349 5.728 0.300 1.00 95.50 104 THR A O 1
ATOM 876 N N . SER A 1 105 ? -12.556 6.120 0.191 1.00 96.12 105 SER A N 1
ATOM 877 C CA . SER A 1 105 ? -12.592 7.109 1.277 1.00 96.12 105 SER A CA 1
ATOM 878 C C . SER A 1 105 ? -12.107 6.539 2.611 1.00 96.12 105 SER A C 1
ATOM 880 O O . SER A 1 105 ? -11.322 7.192 3.297 1.00 96.12 105 SER A O 1
ATOM 882 N N . HIS A 1 106 ? -12.491 5.301 2.940 1.00 96.81 106 HIS A N 1
ATOM 883 C CA . HIS A 1 106 ? -12.053 4.621 4.161 1.00 96.81 106 HIS A CA 1
ATOM 884 C C . HIS A 1 106 ? -10.541 4.395 4.180 1.00 96.81 106 HIS A C 1
ATOM 886 O O . HIS A 1 106 ? -9.923 4.558 5.227 1.00 96.81 106 HIS A O 1
ATOM 892 N N . VAL A 1 107 ? -9.928 4.083 3.034 1.00 97.31 107 VAL A N 1
ATOM 893 C CA . VAL A 1 107 ? -8.467 3.956 2.937 1.00 97.31 107 VAL A CA 1
ATOM 894 C C . VAL A 1 107 ? -7.796 5.325 3.017 1.00 97.31 107 VAL A C 1
ATOM 896 O O . VAL A 1 107 ? -6.878 5.489 3.813 1.00 97.31 107 VAL A O 1
ATOM 899 N N . LYS A 1 108 ? -8.271 6.329 2.261 1.00 96.19 108 LYS A N 1
ATOM 900 C CA . LYS A 1 108 ? -7.699 7.693 2.211 1.00 96.19 108 LYS A CA 1
ATOM 901 C C . LYS A 1 108 ? -7.706 8.398 3.569 1.00 96.19 108 LYS A C 1
ATOM 903 O O . LYS A 1 108 ? -6.737 9.077 3.924 1.00 96.19 108 LYS A O 1
ATOM 908 N N . GLN A 1 109 ? -8.811 8.263 4.296 1.00 97.12 109 GLN A N 1
ATOM 909 C CA . GLN A 1 109 ? -9.057 8.945 5.568 1.00 97.12 109 GLN A CA 1
ATOM 910 C C . GLN A 1 109 ? -8.771 8.052 6.779 1.00 97.12 109 GLN A C 1
ATOM 912 O O . GLN A 1 109 ? -8.812 8.541 7.903 1.00 97.12 109 GLN A O 1
ATOM 917 N N . GLN A 1 110 ? -8.466 6.768 6.554 1.00 97.19 110 GLN A N 1
ATOM 918 C CA . GLN A 1 110 ? -8.346 5.755 7.603 1.00 97.19 110 GLN A CA 1
ATOM 919 C C . GLN A 1 110 ? -9.605 5.739 8.488 1.00 9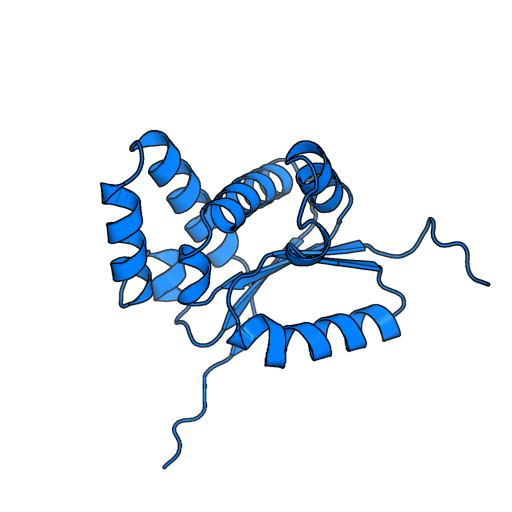7.19 110 GLN A C 1
ATOM 921 O O . GLN A 1 110 ? -9.529 5.865 9.706 1.00 97.19 110 GLN A O 1
ATOM 926 N N . SER A 1 111 ? -10.774 5.612 7.853 1.00 97.00 111 SER A N 1
ATOM 927 C CA . SER A 1 111 ? -12.100 5.663 8.484 1.00 97.00 111 SER A CA 1
ATOM 928 C C . SER A 1 111 ? -12.903 4.372 8.253 1.00 97.00 111 SER A C 1
ATOM 930 O O . SER A 1 111 ? -12.435 3.431 7.602 1.00 97.00 111 SER A O 1
ATOM 932 N N . GLY A 1 112 ? -14.098 4.275 8.843 1.00 95.44 112 GLY A N 1
ATOM 933 C CA . GLY A 1 112 ? -14.928 3.067 8.786 1.00 95.44 112 GLY A CA 1
ATOM 934 C C . GLY A 1 112 ? -14.218 1.831 9.358 1.00 95.44 112 GLY A C 1
ATOM 935 O O . GLY A 1 112 ? -13.371 1.935 10.243 1.00 95.44 112 GLY A O 1
ATOM 936 N N . ASN A 1 113 ? -14.531 0.640 8.836 1.00 94.06 113 ASN A N 1
ATOM 937 C CA . ASN A 1 113 ? -13.915 -0.610 9.312 1.00 94.06 113 ASN A CA 1
ATOM 938 C C . ASN A 1 113 ? -12.400 -0.678 9.058 1.00 94.06 113 ASN A C 1
ATOM 940 O O . ASN A 1 113 ? -11.678 -1.282 9.847 1.00 94.06 113 ASN A O 1
ATOM 944 N N . PHE A 1 114 ? -11.912 -0.026 7.999 1.00 95.31 114 PHE A N 1
ATOM 945 C CA . PHE A 1 114 ? -10.476 0.099 7.747 1.00 95.31 114 PHE A CA 1
ATOM 946 C C . PHE A 1 114 ? -9.816 0.932 8.856 1.00 95.31 114 PHE A C 1
ATOM 948 O O . PHE A 1 114 ? -8.840 0.508 9.467 1.00 95.31 114 PHE A O 1
ATOM 955 N N . GLY A 1 115 ? -10.416 2.077 9.193 1.00 95.75 115 GLY A N 1
ATOM 956 C CA . GLY A 1 115 ? -9.986 2.936 10.295 1.00 95.75 115 GLY A CA 1
ATOM 957 C C . GLY A 1 115 ? -9.978 2.244 11.653 1.00 95.75 115 GLY A C 1
ATOM 958 O O . GLY A 1 115 ? -9.009 2.381 12.390 1.00 95.75 115 GLY A O 1
ATOM 959 N N . LYS A 1 116 ? -10.998 1.431 11.963 1.00 95.62 116 LYS A N 1
ATOM 960 C CA . LYS A 1 116 ? -11.043 0.648 13.213 1.00 95.62 116 LYS A CA 1
ATOM 961 C C . LYS A 1 116 ? -9.816 -0.260 13.366 1.00 95.62 116 LYS A C 1
ATOM 963 O O . LYS A 1 116 ? -9.186 -0.254 14.421 1.00 95.62 116 LYS A O 1
ATOM 968 N N . LYS A 1 117 ? -9.428 -0.987 12.307 1.00 94.62 117 LYS A N 1
ATOM 969 C CA . LYS A 1 117 ? -8.185 -1.781 12.312 1.00 94.62 117 LYS A CA 1
ATOM 970 C C . LYS A 1 117 ? -6.939 -0.894 12.404 1.00 94.62 117 LYS A C 1
ATOM 972 O O . LYS A 1 117 ? -6.001 -1.239 13.116 1.00 94.62 117 LYS A O 1
ATOM 977 N N . PHE A 1 118 ? -6.938 0.268 11.751 1.00 96.31 118 PHE A N 1
ATOM 978 C CA . PHE A 1 118 ? -5.807 1.195 11.826 1.00 96.31 118 PHE A CA 1
ATOM 979 C C . PHE A 1 118 ? -5.594 1.729 13.251 1.00 96.31 118 PHE A C 1
ATOM 981 O O . PHE A 1 118 ? -4.459 1.768 13.714 1.00 96.31 118 PHE A O 1
ATOM 988 N N . VAL A 1 119 ? -6.662 2.052 13.988 1.00 96.44 119 VAL A N 1
ATOM 989 C CA . VAL A 1 119 ? -6.589 2.472 15.401 1.00 96.44 119 VAL A CA 1
ATOM 990 C C . VAL A 1 119 ? -5.930 1.403 16.277 1.00 96.44 119 VAL A C 1
ATOM 992 O O . VAL A 1 119 ? -5.147 1.739 17.164 1.00 96.44 119 VAL A O 1
ATOM 995 N N . ALA A 1 120 ? -6.176 0.117 16.015 1.00 94.50 120 ALA A N 1
ATOM 996 C CA . ALA A 1 120 ? -5.505 -0.960 16.743 1.00 94.50 120 ALA A CA 1
ATOM 997 C C . ALA A 1 120 ? -3.977 -0.937 16.540 1.00 94.50 120 ALA A C 1
ATOM 999 O O . ALA A 1 120 ? -3.237 -1.138 17.501 1.00 94.50 120 ALA A O 1
ATOM 1000 N N . LEU A 1 121 ? -3.495 -0.615 15.333 1.00 94.06 121 LEU A N 1
ATOM 1001 C CA . LEU A 1 121 ? -2.064 -0.402 15.081 1.00 94.06 121 LEU A CA 1
ATOM 1002 C C . LEU A 1 121 ? -1.536 0.830 15.825 1.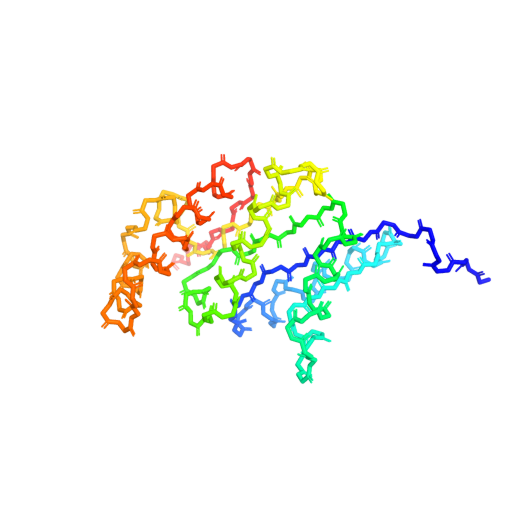00 94.06 121 LEU A C 1
ATOM 1004 O O . LEU A 1 121 ? -0.434 0.787 16.370 1.00 94.06 121 LEU A O 1
ATOM 1008 N N . GLN A 1 122 ? -2.319 1.914 15.897 1.00 95.06 122 GLN A N 1
ATOM 1009 C CA . GLN A 1 122 ? -1.917 3.139 16.603 1.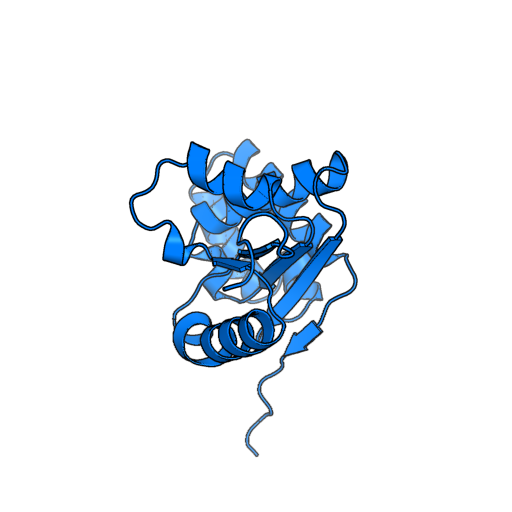00 95.06 122 GLN A CA 1
ATOM 1010 C C . GLN A 1 122 ? -1.619 2.904 18.083 1.00 95.06 122 GLN A C 1
ATOM 1012 O O . GLN A 1 122 ? -0.718 3.536 18.622 1.00 95.06 122 GLN A O 1
ATOM 1017 N N . LYS A 1 123 ? -2.337 1.972 18.717 1.00 95.69 123 LYS A N 1
ATOM 1018 C CA . LYS A 1 123 ? -2.112 1.590 20.117 1.00 95.69 123 LYS A CA 1
ATOM 1019 C C . LYS A 1 123 ? -0.840 0.758 20.323 1.00 95.69 123 LYS A C 1
ATOM 1021 O O . LYS A 1 123 ? -0.316 0.735 21.427 1.00 95.69 123 LYS A O 1
ATOM 1026 N N . LYS A 1 124 ? -0.354 0.072 19.283 1.00 95.81 124 LYS A N 1
ATOM 1027 C CA . LYS A 1 124 ? 0.774 -0.875 19.363 1.00 95.81 124 LYS A CA 1
ATOM 1028 C C . LYS A 1 124 ? 2.121 -0.282 18.952 1.00 95.81 124 LYS A C 1
ATOM 1030 O O . LYS A 1 124 ? 3.159 -0.852 19.273 1.00 95.81 124 LYS A O 1
ATOM 1035 N N . HIS A 1 125 ? 2.134 0.836 18.227 1.00 96.19 125 HIS A N 1
ATOM 1036 C CA . HIS A 1 125 ? 3.363 1.372 17.641 1.00 96.19 125 HIS A CA 1
ATOM 1037 C C . HIS A 1 125 ? 3.588 2.847 17.939 1.00 96.19 125 HIS A C 1
ATOM 1039 O O . HIS A 1 125 ? 2.660 3.639 18.086 1.00 96.19 125 HIS A O 1
ATOM 1045 N N . ARG A 1 126 ? 4.869 3.234 17.923 1.00 96.19 126 ARG A N 1
ATOM 1046 C CA . ARG A 1 126 ? 5.305 4.624 18.085 1.00 96.19 126 ARG A CA 1
ATOM 1047 C C . ARG A 1 126 ? 4.611 5.546 17.079 1.00 96.19 126 ARG A C 1
ATOM 1049 O O . ARG A 1 126 ? 4.508 5.236 15.887 1.00 96.19 126 ARG A O 1
ATOM 1056 N N . SER A 1 127 ? 4.248 6.737 17.550 1.00 96.00 127 SER A N 1
ATOM 1057 C CA . SER A 1 127 ? 3.581 7.788 16.768 1.00 96.00 127 SER A CA 1
ATOM 1058 C C . SER A 1 127 ? 4.305 8.120 15.455 1.00 96.00 127 SER A C 1
ATOM 1060 O O . SER A 1 127 ? 3.667 8.362 14.428 1.00 96.00 127 SER A O 1
ATOM 1062 N N . SER A 1 128 ? 5.640 8.060 15.445 1.00 96.88 128 SER A N 1
ATOM 1063 C CA . SER A 1 128 ? 6.464 8.298 14.257 1.00 96.88 128 SER A CA 1
ATOM 1064 C C . SER A 1 128 ? 6.237 7.267 13.142 1.00 96.88 128 SER A C 1
ATOM 1066 O O . SER A 1 128 ? 6.169 7.649 11.971 1.00 96.88 128 SER A O 1
ATOM 1068 N N . ARG A 1 129 ? 6.072 5.977 13.473 1.00 96.56 129 ARG A N 1
ATOM 1069 C CA . ARG A 1 129 ? 5.794 4.901 12.500 1.00 96.56 129 ARG A CA 1
ATOM 1070 C C . ARG A 1 129 ? 4.369 5.016 11.964 1.00 96.56 129 ARG A C 1
ATOM 1072 O O . ARG A 1 129 ? 4.177 5.055 10.752 1.00 96.56 129 ARG A O 1
ATOM 1079 N N . ILE A 1 130 ? 3.403 5.243 12.854 1.00 97.69 130 ILE A N 1
ATOM 1080 C CA . ILE A 1 130 ? 2.002 5.509 12.495 1.00 97.69 130 ILE A CA 1
ATOM 1081 C C . ILE A 1 130 ? 1.878 6.684 11.529 1.00 97.69 130 ILE A C 1
ATOM 1083 O O . ILE A 1 130 ? 1.163 6.601 10.530 1.00 97.69 130 ILE A O 1
ATOM 1087 N N . ARG A 1 131 ? 2.594 7.783 11.789 1.00 98.19 131 ARG A N 1
ATOM 1088 C CA . ARG A 1 131 ? 2.588 8.962 10.919 1.00 98.19 131 ARG A CA 1
ATOM 1089 C C . ARG A 1 131 ? 3.102 8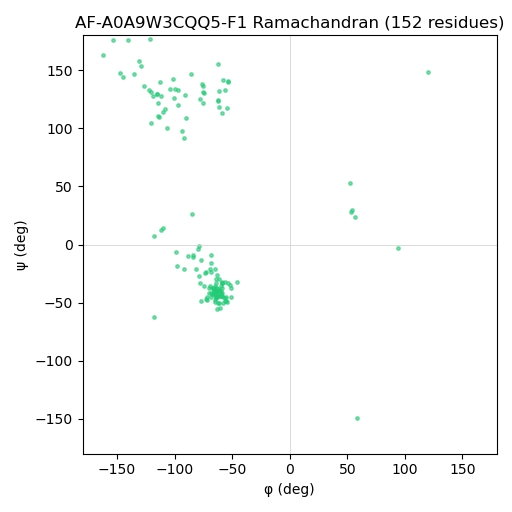.638 9.517 1.00 98.19 131 ARG A C 1
ATOM 1091 O O . ARG A 1 131 ? 2.536 9.141 8.547 1.00 98.19 131 ARG A O 1
ATOM 1098 N N . ARG A 1 132 ? 4.135 7.795 9.393 1.00 98.19 132 ARG A N 1
ATOM 1099 C CA . ARG A 1 132 ? 4.654 7.339 8.091 1.00 98.19 132 ARG A CA 1
ATOM 1100 C C . ARG A 1 132 ? 3.623 6.493 7.345 1.00 98.19 132 ARG A C 1
ATOM 1102 O O . ARG A 1 132 ? 3.318 6.818 6.201 1.00 98.19 132 ARG A O 1
ATOM 1109 N N . TRP A 1 133 ? 3.029 5.496 7.999 1.00 98.19 133 TRP A N 1
ATOM 1110 C CA . TRP A 1 133 ? 1.987 4.659 7.394 1.00 98.19 133 TRP A CA 1
ATOM 1111 C C . TRP A 1 133 ? 0.763 5.469 6.970 1.00 98.19 133 TRP A C 1
ATOM 1113 O O . TRP A 1 133 ? 0.286 5.330 5.849 1.00 98.19 133 TRP A O 1
ATOM 1123 N N . LYS A 1 134 ? 0.298 6.391 7.822 1.00 98.19 134 LYS A N 1
ATOM 1124 C CA . LYS A 1 134 ? -0.832 7.279 7.520 1.00 98.19 134 LYS A CA 1
ATOM 1125 C C . LYS A 1 134 ? -0.571 8.134 6.276 1.00 98.19 134 LYS A C 1
ATOM 1127 O O . LYS A 1 134 ? -1.448 8.266 5.423 1.00 98.19 134 LYS A O 1
ATOM 1132 N N . LYS A 1 135 ? 0.635 8.706 6.158 1.00 98.25 135 LYS A N 1
ATOM 1133 C CA . LYS A 1 135 ? 1.051 9.467 4.968 1.00 98.25 135 LYS A CA 1
ATOM 1134 C C . LYS A 1 135 ? 1.082 8.577 3.722 1.00 98.25 135 LYS A C 1
ATOM 1136 O O . LYS A 1 135 ? 0.546 8.987 2.699 1.00 98.25 135 LYS A O 1
ATOM 1141 N N . ALA A 1 136 ? 1.643 7.373 3.823 1.00 98.06 136 ALA A N 1
ATOM 1142 C CA . ALA A 1 136 ? 1.735 6.412 2.723 1.00 98.06 136 ALA A CA 1
ATOM 1143 C C . ALA A 1 136 ? 0.360 5.962 2.205 1.00 98.06 136 ALA A C 1
ATOM 1145 O O . ALA A 1 136 ? 0.079 6.113 1.018 1.00 98.06 136 ALA A O 1
ATOM 1146 N N . LEU A 1 137 ? -0.530 5.536 3.108 1.00 98.12 137 LEU A N 1
ATOM 1147 C CA . LEU A 1 137 ? -1.915 5.168 2.795 1.00 98.12 137 LEU A CA 1
ATOM 1148 C C . LEU A 1 137 ? -2.644 6.291 2.063 1.00 98.12 137 LEU A C 1
ATOM 1150 O O . LEU A 1 137 ? -3.244 6.070 1.016 1.00 98.12 137 LEU A O 1
ATOM 1154 N N . ARG A 1 138 ? -2.570 7.513 2.595 1.00 98.06 138 ARG A N 1
ATOM 1155 C CA . ARG A 1 138 ? -3.228 8.666 1.982 1.00 98.06 138 ARG A CA 1
ATOM 1156 C C . ARG A 1 138 ? -2.644 9.011 0.617 1.00 98.06 138 ARG A C 1
ATOM 1158 O O . ARG A 1 138 ? -3.413 9.341 -0.277 1.00 98.06 138 ARG A O 1
ATOM 1165 N N . TYR A 1 139 ? -1.321 8.998 0.487 1.00 97.69 139 TYR A N 1
ATOM 1166 C CA . TYR A 1 139 ? -0.634 9.379 -0.743 1.00 97.69 139 TYR A CA 1
ATOM 1167 C C . TYR A 1 139 ? -0.993 8.422 -1.880 1.00 97.69 139 TYR A C 1
ATOM 1169 O O . TYR A 1 139 ? -1.559 8.850 -2.877 1.00 97.69 139 TYR A O 1
ATOM 1177 N N . VAL A 1 140 ? -0.778 7.119 -1.686 1.00 97.12 140 VAL A N 1
ATOM 1178 C CA . VAL A 1 140 ? -1.027 6.122 -2.736 1.00 97.12 140 VAL A CA 1
ATOM 1179 C C . VAL A 1 140 ? -2.518 5.994 -3.039 1.00 97.12 140 VAL A C 1
ATOM 1181 O O . VAL A 1 140 ? -2.906 5.890 -4.196 1.00 97.12 140 VAL A O 1
ATOM 1184 N N . ALA A 1 141 ? -3.391 6.077 -2.028 1.00 96.38 141 ALA A N 1
ATOM 1185 C CA . ALA A 1 141 ? -4.830 6.003 -2.265 1.00 96.38 141 ALA A CA 1
ATOM 1186 C C . ALA A 1 141 ? -5.397 7.222 -3.013 1.00 96.38 141 ALA A C 1
ATOM 1188 O O . ALA A 1 141 ? -6.535 7.149 -3.474 1.00 96.38 141 ALA A O 1
ATOM 1189 N N . LYS A 1 142 ? -4.670 8.349 -3.103 1.00 94.38 142 LYS A N 1
ATOM 1190 C CA . LYS A 1 142 ? -5.086 9.523 -3.891 1.00 94.38 142 LYS A CA 1
ATOM 1191 C C . LYS A 1 142 ? -4.940 9.315 -5.399 1.00 94.38 142 LYS A C 1
ATOM 1193 O O . LYS A 1 142 ? -5.688 9.969 -6.120 1.00 94.38 142 LYS A O 1
ATOM 1198 N N . SER A 1 143 ? -4.060 8.420 -5.843 1.00 90.94 143 SER A N 1
ATOM 1199 C CA . SER A 1 143 ? -3.876 8.089 -7.259 1.00 90.94 143 SER A CA 1
ATOM 1200 C C . SER A 1 143 ? -5.142 7.488 -7.883 1.00 90.94 143 SER A C 1
ATOM 1202 O O . SER A 1 143 ? -5.983 6.909 -7.185 1.00 90.94 143 SER A O 1
ATOM 1204 N N . ILE A 1 144 ? -5.278 7.620 -9.207 1.00 89.50 144 ILE A N 1
ATOM 1205 C CA . ILE A 1 144 ? -6.339 6.957 -9.979 1.00 89.50 144 ILE A CA 1
ATOM 1206 C C . ILE A 1 144 ? -6.168 5.443 -9.835 1.00 89.50 144 ILE A C 1
ATOM 1208 O O . ILE A 1 144 ? -5.065 4.924 -9.978 1.00 89.50 144 ILE A O 1
ATOM 1212 N N . GLY A 1 145 ? -7.256 4.739 -9.529 1.00 91.44 145 GLY A N 1
ATOM 1213 C CA . GLY A 1 145 ? -7.214 3.314 -9.225 1.00 91.44 145 GLY A CA 1
ATOM 1214 C C . GLY A 1 145 ? -8.510 2.583 -9.531 1.00 91.44 145 GLY A C 1
ATOM 1215 O O . GLY A 1 145 ? -9.522 3.185 -9.889 1.00 91.44 145 GLY A O 1
ATOM 1216 N N . LEU A 1 146 ? -8.480 1.267 -9.348 1.00 94.12 146 LEU A N 1
ATOM 1217 C CA . LEU A 1 146 ? -9.589 0.364 -9.651 1.00 94.12 146 LEU A CA 1
ATOM 1218 C C . LEU A 1 146 ? -10.324 -0.019 -8.370 1.00 94.12 146 LEU A C 1
ATOM 1220 O O . LEU A 1 146 ? -9.705 -0.230 -7.332 1.00 94.12 146 LEU A O 1
ATOM 1224 N N . THR A 1 147 ? -11.649 -0.141 -8.416 1.00 92.75 147 THR A N 1
ATOM 1225 C CA . THR A 1 147 ? -12.440 -0.563 -7.249 1.00 92.75 147 THR A CA 1
ATOM 1226 C C . THR A 1 147 ? -13.173 -1.860 -7.546 1.00 92.75 147 THR A C 1
ATOM 1228 O O . THR A 1 147 ? -13.937 -1.932 -8.501 1.00 92.75 147 THR A O 1
ATOM 1231 N N . TYR A 1 148 ? -13.015 -2.853 -6.672 1.00 89.62 148 TYR A N 1
ATOM 1232 C CA . TYR A 1 148 ? -13.805 -4.077 -6.701 1.00 89.62 148 TYR A CA 1
ATOM 1233 C C . TYR A 1 148 ? -14.752 -4.112 -5.503 1.00 89.62 148 TYR A C 1
ATOM 1235 O O . TYR A 1 148 ? -14.326 -4.199 -4.348 1.00 89.62 148 TYR A O 1
ATOM 1243 N N . LYS A 1 149 ? -16.058 -4.054 -5.767 1.00 84.88 149 LYS A N 1
ATOM 1244 C CA . LYS A 1 149 ? -17.107 -4.205 -4.751 1.00 84.88 149 LYS A CA 1
ATOM 1245 C C . LYS A 1 149 ? -17.710 -5.600 -4.894 1.00 84.88 149 LYS A C 1
ATOM 1247 O O . LYS A 1 149 ? -18.039 -6.009 -6.002 1.00 84.88 149 LYS A O 1
ATOM 1252 N N . LYS A 1 150 ? -17.900 -6.327 -3.786 1.00 68.25 150 LYS A N 1
ATOM 1253 C CA . LYS A 1 150 ? -18.726 -7.545 -3.812 1.00 68.25 150 LYS A CA 1
ATOM 1254 C C . LYS A 1 150 ? -20.148 -7.113 -4.200 1.00 68.25 150 LYS A C 1
ATOM 1256 O O . LYS A 1 150 ? -20.692 -6.227 -3.537 1.00 68.25 150 LYS A O 1
ATOM 1261 N N . ARG A 1 151 ? -20.731 -7.685 -5.263 1.00 58.44 151 ARG A N 1
ATOM 1262 C CA . ARG A 1 151 ? -22.166 -7.503 -5.551 1.00 58.44 151 ARG A CA 1
ATOM 1263 C C . ARG A 1 151 ? -22.940 -7.953 -4.311 1.00 58.44 151 ARG A C 1
ATOM 1265 O O . ARG A 1 151 ? -22.614 -8.996 -3.743 1.00 58.44 151 ARG A O 1
ATOM 1272 N N . ARG A 1 152 ? -23.909 -7.151 -3.856 1.00 51.03 152 ARG A N 1
ATOM 1273 C CA . ARG A 1 152 ? -24.876 -7.632 -2.863 1.00 51.03 152 ARG A CA 1
ATOM 1274 C C . ARG A 1 152 ? -25.610 -8.790 -3.539 1.00 51.03 152 ARG A C 1
ATOM 1276 O O . ARG A 1 152 ? -26.160 -8.599 -4.619 1.00 51.03 152 ARG A O 1
ATOM 1283 N N . SER A 1 153 ? -25.496 -9.985 -2.974 1.00 43.47 153 SER A N 1
ATOM 1284 C CA . SER A 1 153 ? -26.446 -11.058 -3.242 1.00 43.47 153 SER A CA 1
ATOM 1285 C C . SER A 1 153 ? -27.798 -10.558 -2.736 1.00 43.47 153 SER A C 1
ATOM 1287 O O . SER A 1 153 ? -27.860 -10.075 -1.601 1.00 43.47 153 SER A O 1
ATOM 1289 N N . TRP A 1 154 ? -28.781 -10.539 -3.636 1.00 39.91 154 TRP A N 1
ATOM 1290 C CA . TRP A 1 154 ? -30.181 -10.291 -3.308 1.00 39.91 154 TRP A CA 1
ATOM 1291 C C . TRP A 1 154 ? -30.704 -11.434 -2.446 1.00 39.91 154 TRP A C 1
ATOM 1293 O O . TRP A 1 154 ? -30.233 -12.573 -2.678 1.00 39.91 154 TRP A O 1
#